Protein AF-A0A966CK70-F1 (afdb_monomer)

Sequence (74 aa):
MNFLSSHLLTLILFFPVLAALVILFLPKDEVKAIRWTALVASLVPFGLSVLLWMRFDSSASGFQFVEQYPWYEA

Radius of gyration: 16.33 Å; Cα contacts (8 Å, |Δi|>4): 31; chains: 1; bounding box: 38×26×49 Å

Solvent-accessible surface area (backbone atoms only — not comparable to full-atom values): 4761 Å² total; per-residue (Å²): 134,66,65,68,76,80,40,47,64,59,49,42,68,46,44,64,56,56,45,48,57,58,50,68,76,49,65,85,84,45,56,68,58,51,52,51,51,52,54,60,50,52,49,50,40,48,51,50,48,52,53,50,56,77,68,57,60,90,86,60,84,78,83,87,79,83,87,86,75,84,89,69,90,131

pLDDT: mean 94.17, std 7.18, range [49.97, 98.44]

Nearest PDB structures (foldseek):
  7aqq-assembly1_M  TM=8.425E-01  e=1.090E-02  Arabidopsis thaliana

Secondary structure (DSSP, 8-state):
--HHHHSHHHHHHHHHHHHHHHHHTS-TT-HHHHHHHHHHHHHHHHHHHHHHHHT--TTS-S-SS-----S---

Foldseek 3Di:
DDPCVQCLVVCLVCLLVVLVVVLVPDDPVPVVVSVVSNVVSNVVSVVSVVVVVVVDDPVDDDDPDDDDDDPDDD

Structure (mmCIF, N/CA/C/O backbone):
data_AF-A0A966CK70-F1
#
_entry.id   AF-A0A966CK70-F1
#
loop_
_atom_site.group_PDB
_atom_site.id
_atom_site.type_symbol
_a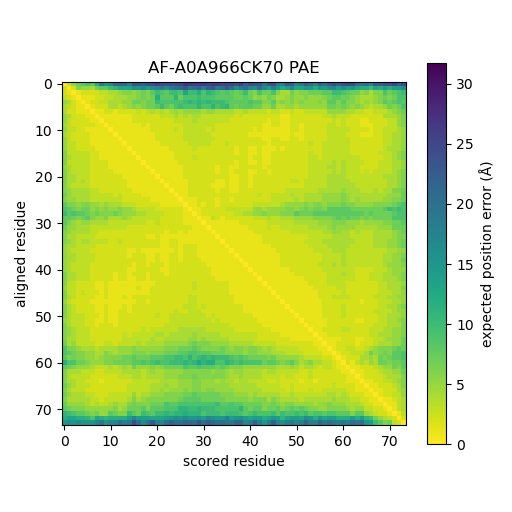tom_site.label_atom_id
_atom_site.label_alt_id
_atom_site.label_comp_id
_atom_site.label_asym_id
_atom_site.label_entity_id
_atom_site.label_seq_id
_atom_site.pdbx_PDB_ins_code
_atom_site.Cartn_x
_atom_site.Cartn_y
_atom_site.Cartn_z
_atom_site.occupancy
_atom_site.B_iso_or_equiv
_atom_site.auth_seq_id
_atom_site.auth_comp_id
_atom_site.auth_asym_id
_atom_site.auth_atom_id
_atom_site.pdbx_PDB_model_num
ATOM 1 N N . MET A 1 1 ? -0.316 -17.767 -16.589 1.00 49.97 1 MET A N 1
ATOM 2 C CA . MET A 1 1 ? -0.175 -16.315 -16.839 1.00 49.97 1 MET A CA 1
ATOM 3 C C . MET A 1 1 ? -0.362 -15.617 -15.501 1.00 49.97 1 MET A C 1
ATOM 5 O O . MET A 1 1 ? -1.415 -15.778 -14.900 1.00 49.97 1 MET A O 1
ATOM 9 N N . ASN A 1 2 ? 0.679 -14.979 -14.962 1.00 80.44 2 ASN A N 1
ATOM 10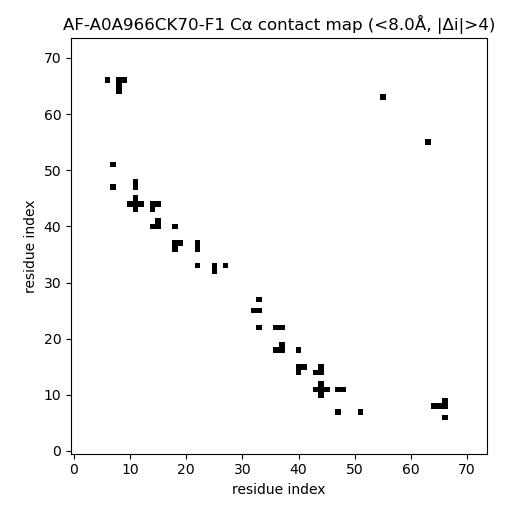 C CA . ASN A 1 2 ? 0.680 -14.510 -13.572 1.00 80.44 2 ASN A CA 1
ATOM 11 C C . ASN A 1 2 ? 0.039 -13.117 -13.473 1.00 80.44 2 ASN A C 1
ATOM 13 O O . ASN A 1 2 ? 0.703 -12.128 -13.763 1.00 80.44 2 ASN A O 1
ATOM 17 N N . PHE A 1 3 ? -1.221 -13.051 -13.029 1.00 83.94 3 PHE A N 1
ATOM 18 C CA . PHE A 1 3 ? -1.988 -11.812 -12.794 1.00 83.94 3 PHE A CA 1
ATOM 19 C C . PHE A 1 3 ? -1.211 -10.752 -11.991 1.00 83.94 3 PHE A C 1
ATOM 21 O O . PHE A 1 3 ? -1.211 -9.573 -12.327 1.00 83.94 3 PHE A O 1
ATOM 28 N N . LEU A 1 4 ? -0.476 -11.186 -10.960 1.00 81.69 4 LEU A N 1
ATOM 29 C CA . LEU A 1 4 ? 0.348 -10.302 -10.130 1.00 81.69 4 LEU A CA 1
ATOM 30 C C . LEU A 1 4 ? 1.447 -9.576 -10.915 1.00 81.69 4 LEU A C 1
ATOM 32 O O . LEU A 1 4 ? 1.845 -8.488 -10.524 1.00 81.69 4 LEU A O 1
ATOM 36 N N . SER A 1 5 ? 1.964 -10.170 -11.993 1.00 82.06 5 SER A N 1
ATOM 37 C CA . SER A 1 5 ? 3.008 -9.538 -12.804 1.00 82.06 5 SER A CA 1
ATOM 38 C C . SER A 1 5 ? 2.441 -8.527 -13.801 1.00 82.06 5 SER A C 1
ATOM 40 O O . SER A 1 5 ? 3.150 -7.587 -14.138 1.00 82.06 5 SER A O 1
ATOM 42 N N . SER A 1 6 ? 1.199 -8.702 -14.270 1.00 87.00 6 SER A N 1
ATOM 43 C CA . SER A 1 6 ? 0.572 -7.798 -15.246 1.00 87.00 6 SER A CA 1
ATOM 44 C C . SER A 1 6 ? -0.133 -6.594 -14.618 1.00 87.00 6 SER A C 1
ATOM 46 O O . SER A 1 6 ? -0.341 -5.609 -15.314 1.00 87.00 6 SER A O 1
ATOM 48 N N . HIS A 1 7 ? -0.488 -6.664 -13.329 1.00 93.62 7 HIS A N 1
ATOM 49 C CA . HIS A 1 7 ? -1.262 -5.623 -12.631 1.00 93.62 7 HIS A CA 1
ATOM 50 C C . HIS A 1 7 ? -0.601 -5.127 -11.338 1.00 93.62 7 HIS A C 1
ATOM 52 O O . HIS A 1 7 ? -1.278 -4.703 -10.399 1.00 93.62 7 HIS A O 1
ATOM 58 N N . LEU A 1 8 ? 0.725 -5.239 -11.239 1.00 94.75 8 LEU A N 1
ATOM 59 C CA . LEU A 1 8 ? 1.457 -4.913 -10.015 1.00 94.75 8 LEU A CA 1
ATOM 60 C C . LEU A 1 8 ? 1.263 -3.449 -9.591 1.00 94.75 8 LEU A C 1
ATOM 62 O O . LEU A 1 8 ? 1.069 -3.188 -8.402 1.00 94.75 8 LEU A O 1
ATOM 66 N N . LEU A 1 9 ? 1.287 -2.504 -10.539 1.00 96.25 9 LEU A N 1
ATOM 67 C CA . LEU A 1 9 ? 1.120 -1.081 -10.236 1.00 96.25 9 LEU A CA 1
ATOM 68 C C . LEU A 1 9 ? -0.314 -0.775 -9.822 1.00 96.25 9 LEU A C 1
ATOM 70 O O . LEU A 1 9 ? -0.515 -0.078 -8.830 1.00 96.25 9 LEU A O 1
ATOM 74 N N . THR A 1 10 ? -1.300 -1.336 -10.524 1.00 96.38 10 THR A N 1
ATOM 75 C CA . THR A 1 10 ? -2.718 -1.189 -10.161 1.00 96.38 10 THR A CA 1
ATOM 76 C C . THR A 1 10 ? -2.978 -1.712 -8.751 1.00 96.38 10 THR A C 1
ATOM 78 O O . THR A 1 10 ? -3.638 -1.041 -7.956 1.00 96.38 10 THR A O 1
ATOM 81 N N . LEU A 1 11 ? -2.416 -2.870 -8.394 1.00 96.06 11 LEU A N 1
ATOM 82 C CA . LEU A 1 11 ? -2.551 -3.422 -7.046 1.00 96.06 11 LEU A CA 1
ATOM 83 C C . LEU A 1 11 ? -1.928 -2.501 -5.995 1.00 96.06 11 LEU A C 1
ATOM 85 O O . LEU A 1 11 ? -2.587 -2.207 -5.006 1.00 96.06 11 LEU A O 1
ATOM 89 N N . ILE A 1 12 ? -0.706 -2.000 -6.204 1.00 96.94 12 ILE A N 1
ATOM 90 C CA . ILE A 1 12 ? -0.060 -1.067 -5.264 1.00 96.94 12 ILE A CA 1
ATOM 91 C C . ILE A 1 12 ? -0.882 0.222 -5.112 1.00 96.94 12 ILE A C 1
ATOM 93 O O . ILE A 1 12 ? -1.098 0.683 -3.990 1.00 96.94 12 ILE A O 1
ATOM 97 N N . LEU A 1 13 ? -1.359 0.783 -6.226 1.00 96.88 13 LEU A N 1
ATOM 98 C CA . LEU A 1 13 ? -2.055 2.068 -6.271 1.00 96.88 13 LEU A CA 1
ATOM 99 C C . LEU A 1 13 ? -3.433 2.021 -5.602 1.00 96.88 13 LEU A C 1
ATOM 101 O O . LEU A 1 13 ? -3.780 2.929 -4.849 1.00 96.88 13 LEU A O 1
ATOM 105 N N . PHE A 1 14 ? -4.224 0.978 -5.869 1.00 97.56 14 PHE A N 1
ATOM 106 C CA . PHE A 1 14 ? -5.620 0.906 -5.427 1.00 97.56 14 PHE A CA 1
ATOM 107 C C . PHE A 1 14 ? -5.832 0.107 -4.136 1.00 97.56 14 PHE A C 1
ATOM 109 O O . PHE A 1 14 ? -6.912 0.190 -3.547 1.00 97.56 14 PHE A O 1
ATOM 116 N N . PHE A 1 15 ? -4.824 -0.611 -3.627 1.00 97.81 15 PHE A N 1
ATOM 117 C CA . PHE A 1 15 ? -4.954 -1.312 -2.344 1.00 97.81 15 PHE A CA 1
ATOM 118 C C . PHE A 1 15 ? -5.360 -0.396 -1.171 1.00 97.81 15 PHE A C 1
ATOM 120 O O . PHE A 1 15 ? -6.225 -0.800 -0.391 1.00 97.81 15 PHE A O 1
ATOM 127 N N . PRO A 1 16 ? -4.837 0.842 -1.031 1.00 97.50 16 PRO A N 1
ATOM 128 C CA . PRO A 1 16 ? -5.287 1.759 0.019 1.00 97.50 16 PRO A CA 1
ATOM 129 C C . PRO A 1 16 ? -6.786 2.082 -0.049 1.00 97.50 16 PRO A C 1
ATOM 131 O O . PRO A 1 16 ? -7.419 2.249 0.990 1.00 97.50 16 PRO A O 1
ATOM 134 N N . VAL A 1 17 ? -7.375 2.120 -1.250 1.00 98.19 17 VAL A N 1
ATOM 135 C CA . VAL A 1 17 ? -8.823 2.321 -1.428 1.00 98.19 17 VAL A CA 1
ATOM 136 C C . VAL A 1 17 ? -9.591 1.110 -0.905 1.00 98.19 17 VAL A C 1
ATOM 138 O O . VAL A 1 17 ? -10.552 1.270 -0.157 1.00 98.19 17 VAL A O 1
ATOM 141 N N . LEU A 1 18 ? -9.135 -0.104 -1.223 1.00 98.00 18 LEU A N 1
ATOM 142 C CA . LEU A 1 18 ? -9.713 -1.334 -0.677 1.00 98.00 18 LEU A CA 1
ATOM 143 C C . LEU A 1 18 ? -9.626 -1.360 0.858 1.00 98.00 18 LEU A C 1
ATOM 145 O O . LEU A 1 18 ? -10.607 -1.671 1.530 1.00 98.00 18 LEU A O 1
ATOM 149 N N . ALA A 1 19 ? -8.484 -0.967 1.424 1.00 97.62 19 ALA A N 1
ATOM 150 C CA . ALA A 1 19 ? -8.306 -0.851 2.868 1.00 97.62 19 ALA A CA 1
ATOM 151 C C . ALA A 1 19 ? -9.269 0.172 3.493 1.00 97.62 19 ALA A C 1
ATOM 153 O O . ALA A 1 19 ? -9.874 -0.102 4.529 1.00 97.62 19 ALA A O 1
ATOM 154 N N . ALA A 1 20 ? -9.452 1.327 2.849 1.00 97.75 20 ALA A N 1
ATOM 155 C CA . ALA A 1 20 ? -10.395 2.349 3.290 1.00 97.75 20 ALA A CA 1
ATOM 156 C C . ALA A 1 20 ? -11.845 1.840 3.268 1.00 97.75 20 ALA A C 1
ATOM 158 O O . ALA A 1 20 ? -12.591 2.106 4.208 1.00 97.75 20 ALA A O 1
ATOM 159 N N . LEU A 1 21 ? -12.229 1.058 2.253 1.00 98.19 21 LEU A N 1
ATOM 160 C CA . LEU A 1 21 ?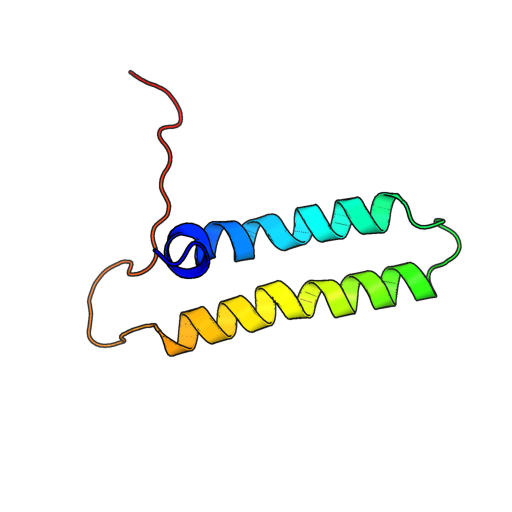 -13.544 0.413 2.198 1.00 98.19 21 LEU A CA 1
ATOM 161 C C . LEU A 1 21 ? -13.740 -0.572 3.354 1.00 98.19 21 LEU A C 1
ATOM 163 O O . LEU A 1 21 ? -14.810 -0.589 3.945 1.00 98.19 21 LEU A O 1
ATOM 167 N N . VAL A 1 22 ? -12.719 -1.347 3.731 1.00 97.69 22 VAL A N 1
ATOM 168 C CA . VAL A 1 22 ? -12.798 -2.224 4.916 1.00 97.69 22 VAL A CA 1
ATOM 169 C C . VAL A 1 22 ? -12.966 -1.402 6.196 1.00 97.69 22 VAL A C 1
ATOM 171 O O . VAL A 1 22 ? -13.810 -1.727 7.029 1.00 97.69 22 VAL A O 1
ATOM 174 N N . ILE A 1 23 ? -12.199 -0.318 6.345 1.00 97.94 23 ILE A N 1
ATOM 175 C CA . ILE A 1 23 ? -12.277 0.574 7.511 1.00 97.94 23 ILE A CA 1
ATOM 176 C C . ILE A 1 23 ? -13.651 1.248 7.613 1.00 97.94 23 ILE A C 1
ATOM 178 O O . ILE A 1 23 ? -14.134 1.448 8.724 1.00 97.94 23 ILE A O 1
ATOM 182 N N . LEU A 1 24 ? -14.305 1.550 6.487 1.00 98.00 24 LEU A N 1
ATOM 183 C CA . LEU A 1 24 ? -15.638 2.163 6.452 1.00 98.00 24 LEU A CA 1
ATOM 184 C C . LEU A 1 24 ? -16.692 1.343 7.212 1.00 98.00 24 LEU A C 1
ATOM 186 O O . LEU A 1 24 ? -17.626 1.913 7.770 1.00 98.00 24 LEU A O 1
ATOM 190 N N . PHE A 1 25 ? -16.541 0.018 7.252 1.00 97.75 25 PHE A N 1
ATOM 191 C CA . PHE A 1 25 ? -17.456 -0.876 7.963 1.00 97.75 25 PHE A CA 1
ATOM 192 C C . PHE A 1 25 ? -17.099 -1.070 9.446 1.00 97.75 25 PHE A C 1
ATOM 194 O O . PHE A 1 25 ? -17.830 -1.758 10.159 1.00 97.75 25 PHE A O 1
ATOM 201 N N . LEU A 1 26 ? -15.998 -0.483 9.932 1.00 97.44 26 LEU A N 1
ATOM 202 C CA . LEU A 1 26 ? -15.628 -0.540 11.345 1.00 97.44 26 LEU A CA 1
ATOM 203 C C . LEU A 1 26 ? -16.372 0.535 12.157 1.00 97.44 26 LEU A C 1
ATOM 205 O O . LEU A 1 26 ? -16.531 1.665 11.688 1.00 97.44 26 LEU A O 1
ATOM 209 N N . PRO A 1 27 ? -16.791 0.235 13.402 1.00 97.56 27 PRO A N 1
ATOM 210 C CA . PRO A 1 27 ? -17.374 1.238 14.286 1.00 97.56 27 PRO A CA 1
ATOM 211 C C . PRO A 1 27 ? -16.396 2.389 14.538 1.00 97.56 27 PRO A C 1
ATOM 213 O O . PRO A 1 27 ? -15.243 2.167 14.907 1.00 97.56 27 PRO A O 1
ATOM 216 N N . LYS A 1 28 ? -16.870 3.631 14.398 1.00 96.00 28 LYS A N 1
ATOM 217 C CA . LYS A 1 28 ? -16.046 4.842 14.569 1.00 96.00 28 LYS A CA 1
ATOM 218 C C . LYS A 1 28 ? -15.396 4.965 15.957 1.00 96.00 28 LYS A C 1
ATOM 220 O O . LYS A 1 28 ? -14.338 5.574 16.080 1.00 96.00 28 LYS A O 1
ATOM 225 N N . ASP A 1 29 ? -16.028 4.391 16.981 1.00 97.56 29 ASP A N 1
ATOM 226 C CA . ASP A 1 29 ? -15.567 4.463 18.371 1.00 97.56 29 ASP A CA 1
ATOM 227 C C . ASP A 1 29 ? -14.449 3.435 18.654 1.00 97.56 29 ASP A C 1
ATOM 229 O O . ASP A 1 29 ? -13.665 3.591 19.591 1.00 97.56 29 ASP A O 1
ATOM 233 N N . GLU A 1 30 ? -14.286 2.432 17.782 1.00 97.38 30 GLU A N 1
ATOM 234 C CA . GLU A 1 30 ? -13.259 1.390 17.873 1.00 97.38 30 GLU A CA 1
ATOM 235 C C . GLU A 1 30 ? -11.935 1.832 17.230 1.00 97.38 30 GLU A C 1
ATOM 237 O O . GLU A 1 30 ? -11.396 1.217 16.304 1.00 97.38 30 GLU A O 1
ATOM 242 N N . VAL A 1 31 ? -11.357 2.913 17.761 1.00 97.62 31 VAL A N 1
ATOM 243 C CA . VAL A 1 31 ? -10.109 3.522 17.257 1.00 97.62 31 VAL A CA 1
ATOM 244 C C . VAL A 1 31 ? -8.963 2.507 17.173 1.00 97.62 31 VAL A C 1
ATOM 246 O O . VAL A 1 31 ? -8.141 2.559 16.254 1.00 97.62 31 VAL A O 1
ATOM 249 N N . LYS A 1 32 ? -8.895 1.563 18.120 1.00 98.12 32 LYS A N 1
ATOM 250 C CA . LYS A 1 32 ? -7.871 0.511 18.124 1.00 98.12 32 LYS A CA 1
ATOM 251 C C . LYS A 1 32 ? -8.014 -0.409 16.909 1.00 98.12 32 LYS A C 1
ATOM 253 O O . LYS A 1 32 ? -7.001 -0.694 16.274 1.00 98.12 32 LYS A O 1
ATOM 258 N N . ALA A 1 33 ? -9.234 -0.835 16.579 1.00 97.88 33 ALA A N 1
ATOM 259 C CA . ALA A 1 33 ? -9.491 -1.680 15.416 1.00 97.88 33 ALA A CA 1
ATOM 260 C C . ALA A 1 33 ? -9.109 -0.950 14.123 1.00 97.88 33 ALA A C 1
ATOM 262 O O . ALA A 1 33 ? -8.315 -1.471 13.346 1.00 97.88 33 ALA A O 1
ATOM 263 N N . ILE A 1 34 ? -9.555 0.301 13.961 1.00 98.31 34 ILE A N 1
ATOM 264 C CA . ILE A 1 34 ? -9.240 1.139 12.792 1.00 98.31 34 ILE A CA 1
ATOM 265 C C . ILE A 1 34 ? -7.723 1.253 12.576 1.00 98.31 34 ILE A C 1
ATOM 267 O O . ILE A 1 34 ? -7.234 1.039 11.466 1.00 98.31 34 ILE A O 1
ATOM 271 N N . ARG A 1 35 ? -6.959 1.549 13.638 1.00 98.00 35 ARG A N 1
ATOM 272 C CA . ARG A 1 35 ? -5.494 1.693 13.562 1.00 98.00 35 ARG A CA 1
ATOM 273 C C . ARG A 1 35 ? -4.797 0.400 13.157 1.00 98.00 35 ARG A C 1
ATOM 275 O O . ARG A 1 35 ? -3.916 0.433 12.302 1.00 98.00 35 ARG A O 1
ATOM 282 N N . TRP A 1 36 ? -5.177 -0.724 13.763 1.00 98.38 36 TRP A N 1
ATOM 283 C CA . TRP A 1 36 ? -4.571 -2.015 13.438 1.00 98.38 36 TRP A CA 1
ATOM 284 C C . TRP A 1 36 ? -4.928 -2.476 12.028 1.00 98.38 36 TRP A C 1
ATOM 286 O O . TRP A 1 36 ? -4.043 -2.936 11.311 1.00 98.38 36 TRP A O 1
ATOM 296 N N . THR A 1 37 ? -6.175 -2.286 11.593 1.00 97.94 37 THR A N 1
ATOM 297 C CA . THR A 1 37 ? -6.589 -2.582 10.218 1.00 97.94 37 THR A CA 1
ATOM 298 C C . THR A 1 37 ? -5.805 -1.742 9.216 1.00 97.94 37 THR A C 1
ATOM 300 O O . THR A 1 37 ? -5.259 -2.301 8.270 1.00 97.94 37 THR A O 1
ATOM 303 N N . ALA A 1 38 ? -5.674 -0.431 9.442 1.00 97.69 38 ALA A N 1
ATOM 304 C CA . ALA A 1 38 ? -4.893 0.448 8.571 1.00 97.69 38 ALA A CA 1
ATOM 305 C C . ALA A 1 38 ? -3.410 0.045 8.506 1.00 97.69 38 ALA A C 1
ATOM 307 O O . ALA A 1 38 ? -2.826 0.024 7.423 1.00 97.69 38 ALA A O 1
ATOM 308 N N . LEU A 1 39 ? -2.810 -0.309 9.649 1.00 98.31 39 LEU A N 1
ATOM 309 C CA . LEU A 1 39 ? -1.413 -0.740 9.723 1.00 98.31 39 LEU A CA 1
ATOM 310 C C . LEU A 1 39 ? -1.180 -2.056 8.978 1.00 98.31 39 LEU A C 1
ATOM 312 O O . LEU A 1 39 ? -0.262 -2.154 8.175 1.00 98.31 39 LEU A O 1
ATOM 316 N N . VAL A 1 40 ? -2.006 -3.072 9.226 1.00 98.31 40 VAL A N 1
ATOM 317 C CA . VAL A 1 40 ? -1.864 -4.369 8.550 1.00 98.31 40 VAL A CA 1
ATOM 318 C C . VAL A 1 40 ? -2.122 -4.218 7.053 1.00 98.31 40 VAL A C 1
ATOM 320 O O . VAL A 1 40 ? -1.390 -4.780 6.242 1.00 98.31 40 VAL A O 1
ATOM 323 N N . ALA A 1 41 ? -3.117 -3.416 6.673 1.00 98.06 41 ALA A N 1
ATOM 324 C CA . ALA A 1 41 ? -3.409 -3.156 5.275 1.00 98.06 41 ALA A CA 1
ATOM 325 C C . ALA A 1 41 ? -2.256 -2.433 4.560 1.00 98.06 41 ALA A C 1
ATOM 327 O O . ALA A 1 41 ? -1.977 -2.758 3.410 1.00 98.06 41 ALA A O 1
ATOM 328 N N . SER A 1 42 ? -1.543 -1.506 5.212 1.00 98.00 42 SER A N 1
ATOM 329 C CA . SER A 1 42 ? -0.420 -0.794 4.581 1.00 98.00 42 SER A CA 1
ATOM 330 C C . SER A 1 42 ? 0.801 -1.682 4.310 1.00 98.00 42 SER A C 1
ATOM 332 O O . SER A 1 42 ? 1.578 -1.387 3.398 1.00 98.00 42 SER A O 1
ATOM 334 N N . LEU A 1 43 ? 0.940 -2.812 5.016 1.00 98.44 43 LEU A N 1
ATOM 335 C CA . LEU A 1 43 ? 2.007 -3.785 4.757 1.00 98.44 43 LEU A CA 1
ATOM 336 C C . LEU A 1 43 ? 1.884 -4.448 3.382 1.00 98.44 43 LEU A C 1
ATOM 338 O O . LEU A 1 43 ? 2.895 -4.864 2.818 1.00 98.44 43 LEU A O 1
ATOM 342 N N . VAL A 1 44 ? 0.678 -4.530 2.817 1.00 97.69 44 VAL A N 1
ATOM 343 C CA . VAL A 1 44 ? 0.458 -5.156 1.507 1.00 97.69 44 VAL A CA 1
ATOM 344 C C . VAL A 1 44 ? 1.069 -4.337 0.360 1.00 97.69 44 VAL A C 1
ATOM 346 O O . VAL A 1 44 ? 1.958 -4.867 -0.309 1.00 97.69 44 VAL A O 1
ATOM 349 N N . PRO A 1 45 ? 0.693 -3.061 0.117 1.00 97.81 45 PRO A N 1
ATOM 350 C CA . PRO A 1 45 ? 1.328 -2.259 -0.925 1.00 97.81 45 PRO A CA 1
ATOM 351 C C . PRO A 1 45 ? 2.815 -2.025 -0.633 1.00 97.81 45 PRO A C 1
ATOM 353 O O . PRO A 1 45 ? 3.600 -1.938 -1.575 1.00 97.81 45 PRO A O 1
ATOM 356 N N . PHE A 1 46 ? 3.238 -2.010 0.639 1.00 98.38 46 PHE A N 1
ATOM 357 C CA . PHE A 1 46 ? 4.657 -1.988 1.001 1.00 98.38 46 PHE A CA 1
ATOM 358 C C . PHE A 1 46 ? 5.397 -3.240 0.503 1.00 98.38 46 PHE A C 1
ATOM 360 O O . PHE A 1 46 ? 6.388 -3.122 -0.216 1.00 98.38 46 PHE A O 1
ATOM 367 N N . GLY A 1 47 ? 4.893 -4.439 0.806 1.00 98.06 47 GLY A N 1
ATOM 368 C CA . GLY A 1 47 ? 5.481 -5.696 0.336 1.00 98.06 47 GLY A CA 1
ATOM 369 C C . GLY A 1 47 ? 5.486 -5.818 -1.190 1.00 98.06 47 GLY A C 1
ATOM 370 O O . GLY A 1 47 ? 6.483 -6.241 -1.775 1.00 98.06 47 GLY A O 1
ATOM 371 N N . LEU A 1 48 ? 4.412 -5.378 -1.854 1.00 96.75 48 LEU A N 1
ATOM 372 C CA . LEU A 1 48 ? 4.350 -5.313 -3.318 1.00 96.75 48 LEU A CA 1
ATOM 373 C C . LEU A 1 48 ? 5.367 -4.316 -3.898 1.00 96.75 48 LEU A C 1
ATOM 375 O O . LEU A 1 48 ? 5.987 -4.611 -4.917 1.00 96.75 48 LEU A O 1
ATOM 379 N N . SER A 1 49 ? 5.594 -3.180 -3.233 1.00 97.56 49 SER A N 1
ATOM 380 C CA . SER A 1 49 ? 6.615 -2.199 -3.629 1.00 97.56 49 SER A CA 1
ATOM 381 C C . SER A 1 49 ? 8.032 -2.760 -3.482 1.00 97.56 49 SER A C 1
ATOM 383 O O . SER A 1 49 ? 8.869 -2.551 -4.356 1.00 97.56 49 SER A O 1
ATOM 385 N N . VAL A 1 50 ? 8.300 -3.535 -2.425 1.00 98.12 50 VAL A N 1
ATOM 386 C CA . VAL A 1 50 ? 9.575 -4.255 -2.264 1.00 98.12 50 VAL A CA 1
ATOM 387 C C . VAL A 1 50 ? 9.751 -5.308 -3.362 1.00 98.12 50 VAL A C 1
ATOM 389 O O . VAL A 1 50 ? 10.830 -5.412 -3.941 1.00 98.12 50 VAL A O 1
ATOM 392 N N . LEU A 1 51 ? 8.699 -6.058 -3.707 1.00 95.12 51 LEU A N 1
ATOM 393 C CA . LEU A 1 51 ? 8.734 -7.008 -4.824 1.00 95.12 51 LEU A CA 1
ATOM 394 C C . LEU A 1 51 ? 9.016 -6.317 -6.165 1.00 95.12 51 LEU A C 1
ATOM 396 O O . LEU A 1 51 ? 9.796 -6.839 -6.959 1.00 95.12 51 LEU A O 1
ATOM 400 N N . LEU A 1 52 ? 8.394 -5.162 -6.412 1.00 95.31 52 LEU A N 1
ATOM 401 C CA . LEU A 1 52 ? 8.655 -4.337 -7.590 1.00 95.31 52 LEU A CA 1
ATOM 402 C C . LEU A 1 52 ? 10.126 -3.923 -7.632 1.00 95.31 52 LEU A C 1
ATOM 404 O O . LEU A 1 52 ? 10.784 -4.110 -8.652 1.00 95.31 52 LEU A O 1
ATOM 408 N N . TRP A 1 53 ? 10.651 -3.428 -6.511 1.00 95.88 53 TRP A N 1
ATOM 409 C CA . TRP A 1 53 ? 12.043 -3.007 -6.399 1.00 95.88 53 TRP A CA 1
ATOM 410 C C . TRP A 1 53 ? 13.027 -4.151 -6.669 1.00 95.88 53 TRP A C 1
ATOM 412 O O . TRP A 1 53 ? 13.960 -3.974 -7.443 1.00 95.88 53 TRP A O 1
ATOM 422 N N . MET A 1 54 ? 12.782 -5.349 -6.128 1.00 95.62 54 MET A N 1
ATOM 423 C CA . MET A 1 54 ? 13.614 -6.533 -6.405 1.00 95.62 54 MET A CA 1
ATOM 424 C C . MET A 1 54 ? 13.600 -6.968 -7.878 1.00 95.62 54 MET A C 1
ATOM 426 O O . MET A 1 54 ? 14.499 -7.683 -8.310 1.00 95.62 54 MET A O 1
ATOM 430 N N . ARG A 1 55 ? 12.569 -6.587 -8.640 1.00 93.31 55 ARG A N 1
ATOM 431 C CA . ARG A 1 55 ? 12.424 -6.902 -10.069 1.00 93.31 55 ARG A CA 1
ATOM 432 C C . ARG A 1 55 ? 12.906 -5.782 -10.988 1.00 93.31 55 ARG A C 1
ATOM 434 O O . ARG A 1 55 ? 12.867 -5.962 -12.201 1.00 93.31 55 ARG A O 1
ATOM 441 N N . PHE A 1 56 ? 13.302 -4.640 -10.436 1.00 94.81 56 PHE A N 1
ATOM 442 C CA . PHE A 1 56 ? 13.765 -3.499 -11.210 1.00 94.81 56 PHE A CA 1
ATOM 443 C C . PHE A 1 56 ? 15.202 -3.725 -11.699 1.00 94.81 56 PHE A C 1
ATOM 445 O O . PHE A 1 56 ? 16.087 -4.056 -10.910 1.00 94.81 56 PHE A O 1
ATOM 452 N N . ASP A 1 57 ? 15.441 -3.508 -12.990 1.00 96.25 57 ASP A N 1
ATOM 453 C CA . ASP A 1 57 ? 16.762 -3.601 -13.614 1.00 96.25 57 ASP A CA 1
ATOM 454 C C . ASP A 1 57 ? 17.389 -2.208 -13.741 1.00 96.25 57 ASP A C 1
ATOM 456 O O . ASP A 1 57 ? 17.004 -1.413 -14.592 1.00 96.25 57 ASP A O 1
ATOM 460 N N . SER A 1 58 ? 18.392 -1.886 -12.927 1.00 93.56 58 SER A N 1
ATOM 461 C CA . SER A 1 58 ? 19.043 -0.568 -12.976 1.00 93.56 58 SER A CA 1
ATOM 462 C C . SER A 1 58 ? 19.837 -0.291 -14.259 1.00 93.56 58 SER A C 1
ATOM 464 O O . SER A 1 58 ? 20.222 0.856 -14.487 1.00 93.56 58 SER A O 1
ATOM 466 N N . SER A 1 59 ? 20.091 -1.307 -15.089 1.00 95.88 59 SER A N 1
ATOM 467 C CA . SER A 1 59 ? 20.810 -1.164 -16.358 1.00 95.88 59 SER A CA 1
ATOM 468 C C . SER A 1 59 ? 19.898 -0.829 -17.543 1.00 95.88 59 SER A C 1
ATOM 470 O O . SER A 1 59 ? 20.370 -0.306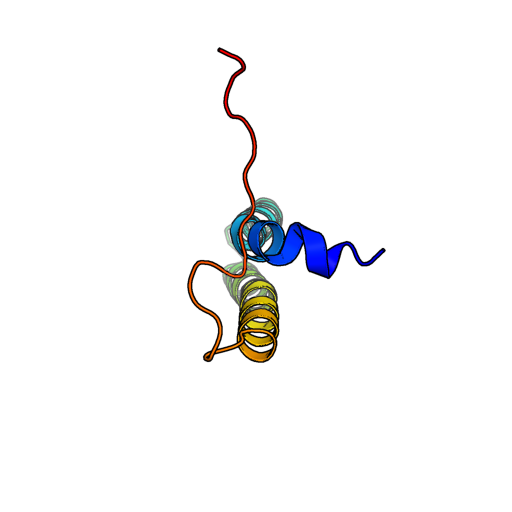 -18.554 1.00 95.88 59 SER A O 1
ATOM 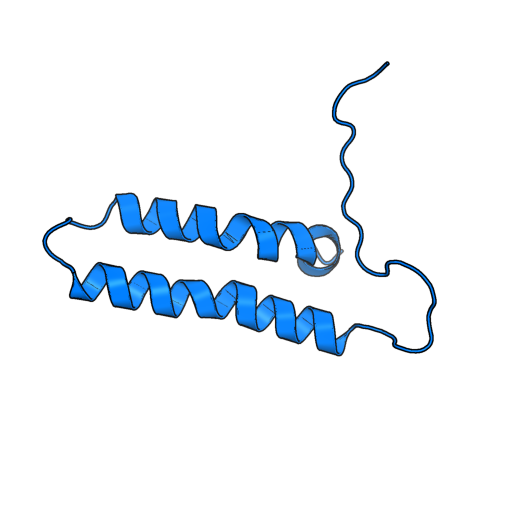472 N N . ALA A 1 60 ? 18.592 -1.082 -17.418 1.00 93.94 60 ALA A N 1
ATOM 473 C CA . ALA A 1 60 ? 17.613 -0.799 -18.457 1.00 93.94 60 ALA A CA 1
ATOM 474 C C . ALA A 1 60 ? 17.132 0.661 -18.390 1.00 93.94 60 ALA A C 1
ATOM 476 O O . ALA A 1 60 ? 16.778 1.177 -17.328 1.00 93.94 60 ALA A O 1
ATOM 477 N N . SER A 1 61 ? 17.089 1.332 -19.543 1.00 92.31 61 SER A N 1
ATOM 478 C CA . SER A 1 61 ? 16.597 2.706 -19.658 1.00 92.31 61 SER A CA 1
ATOM 479 C C . SER A 1 61 ? 15.077 2.760 -19.855 1.00 92.31 61 SER A C 1
ATOM 481 O O . SER A 1 61 ? 14.470 1.868 -20.445 1.00 92.31 61 SER A O 1
ATOM 483 N N . GLY A 1 62 ? 14.452 3.839 -19.376 1.00 93.25 62 GLY A N 1
A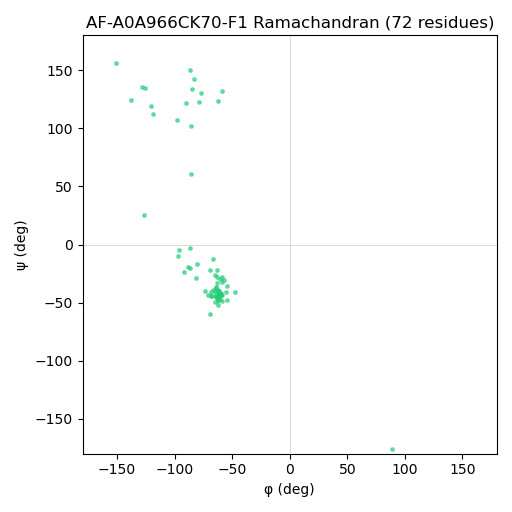TOM 484 C CA . GLY A 1 62 ? 13.007 4.063 -19.493 1.00 93.25 62 GLY A CA 1
ATOM 485 C C . GLY A 1 62 ? 12.176 3.481 -18.342 1.00 93.25 62 GLY A C 1
ATOM 486 O O . GLY A 1 62 ? 12.702 2.980 -17.349 1.00 93.25 62 GLY A O 1
ATOM 487 N N . PHE A 1 63 ? 10.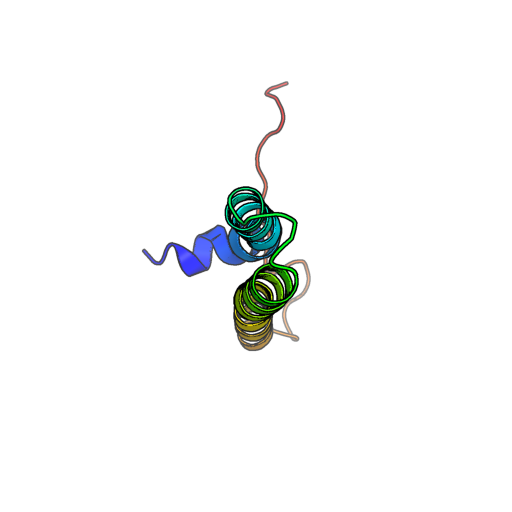850 3.593 -18.458 1.00 93.19 63 PHE A N 1
ATOM 488 C CA . PHE A 1 63 ? 9.915 3.039 -17.477 1.00 93.19 63 PHE A CA 1
ATOM 489 C C . PHE A 1 63 ? 9.748 1.529 -17.682 1.00 93.19 63 PHE A C 1
ATOM 491 O O . PHE A 1 63 ? 9.331 1.090 -18.749 1.00 93.19 63 PHE A O 1
ATOM 498 N N . GLN A 1 64 ? 10.036 0.742 -16.645 1.00 92.31 64 GLN A N 1
ATOM 499 C CA . GLN A 1 64 ? 9.952 -0.728 -16.693 1.00 92.31 64 GLN A CA 1
ATOM 500 C C . GLN A 1 64 ? 8.594 -1.276 -16.253 1.00 92.31 64 GLN A C 1
ATOM 502 O O . GLN A 1 64 ? 8.205 -2.374 -16.639 1.00 92.31 64 GLN A O 1
ATOM 507 N N . PHE A 1 65 ? 7.862 -0.501 -15.456 1.00 93.12 65 PHE A N 1
ATOM 508 C CA . PHE A 1 65 ? 6.513 -0.824 -15.019 1.00 93.12 65 PHE A CA 1
ATOM 509 C C . PHE A 1 65 ? 5.593 0.271 -15.544 1.00 93.12 65 PHE A C 1
ATOM 511 O O . PHE A 1 65 ? 5.709 1.426 -15.134 1.00 93.12 65 PHE A O 1
ATOM 518 N N . VAL A 1 66 ? 4.714 -0.082 -16.479 1.00 93.56 66 VAL A N 1
ATOM 519 C CA . VAL A 1 66 ? 3.764 0.846 -17.097 1.00 93.56 66 VAL A CA 1
ATOM 520 C C . VAL A 1 66 ? 2.422 0.141 -17.222 1.00 93.56 66 VAL A C 1
ATOM 522 O O . VAL A 1 66 ? 2.328 -0.921 -17.831 1.00 93.56 66 VAL A O 1
ATOM 525 N N . GLU A 1 67 ? 1.386 0.751 -16.656 1.00 93.19 67 GLU A N 1
ATOM 526 C CA . GLU A 1 67 ? -0.005 0.365 -16.873 1.00 93.19 67 GLU A CA 1
ATOM 527 C C . GLU A 1 67 ? -0.735 1.574 -17.453 1.00 93.19 67 GLU A C 1
ATOM 529 O O . GLU A 1 67 ? -0.771 2.645 -16.846 1.00 93.19 67 GLU A O 1
ATOM 534 N N . GLN A 1 68 ? -1.267 1.419 -18.662 1.00 92.25 68 GLN A N 1
ATOM 535 C CA . GLN A 1 68 ? -1.962 2.471 -19.392 1.00 92.25 68 GLN A CA 1
ATOM 536 C C . GLN A 1 68 ? -3.316 1.949 -19.848 1.00 92.25 68 GLN A C 1
ATOM 538 O O . GLN A 1 68 ? -3.419 0.839 -20.366 1.00 92.25 68 GLN A O 1
ATOM 543 N N . TYR A 1 69 ? -4.339 2.780 -19.675 1.00 90.50 69 TYR A N 1
ATOM 544 C CA . TYR A 1 69 ? -5.686 2.520 -20.160 1.00 90.50 69 TYR A CA 1
ATOM 545 C C . TYR A 1 69 ? -6.133 3.710 -21.014 1.00 90.50 69 TYR A C 1
ATOM 547 O O . TYR A 1 69 ? -5.915 4.855 -20.603 1.00 90.50 69 TYR A O 1
ATOM 555 N N . PRO A 1 70 ? -6.727 3.473 -22.196 1.00 92.19 70 PRO A N 1
ATOM 556 C CA . PRO A 1 70 ? -7.290 4.546 -23.001 1.00 92.19 70 PRO A CA 1
ATOM 557 C C . PRO A 1 70 ? -8.420 5.213 -22.215 1.00 92.19 70 PRO A C 1
ATOM 559 O O . PRO A 1 70 ? -9.353 4.552 -21.766 1.00 92.19 70 PRO A O 1
ATOM 562 N N . TRP A 1 71 ? -8.316 6.526 -22.015 1.00 90.81 71 TRP A N 1
ATOM 563 C CA . TRP A 1 71 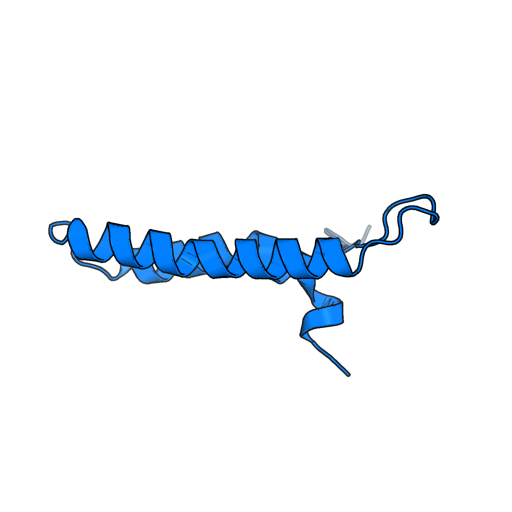? -9.337 7.284 -21.288 1.00 90.81 71 TRP A CA 1
ATOM 564 C C . TRP A 1 71 ? -10.605 7.479 -22.132 1.00 90.81 71 TRP A C 1
ATOM 566 O O . TRP A 1 71 ? -11.716 7.409 -21.616 1.00 90.81 71 TRP A O 1
ATOM 576 N N . TYR A 1 72 ? -10.436 7.748 -23.427 1.00 91.94 72 TYR A N 1
ATOM 577 C CA . TYR A 1 72 ? -11.505 7.879 -24.413 1.00 91.94 72 TYR A CA 1
ATOM 578 C C . TYR A 1 72 ? -10.972 7.470 -25.791 1.00 91.94 72 TYR A C 1
ATOM 580 O O . TYR A 1 72 ? -9.764 7.542 -26.027 1.00 91.94 72 TYR A O 1
ATOM 588 N N . GLU A 1 73 ? -11.863 7.052 -26.686 1.00 83.12 73 GLU A N 1
ATOM 589 C CA . GLU A 1 73 ? -11.532 6.865 -28.100 1.00 83.12 73 GLU A CA 1
ATOM 590 C C . GLU A 1 73 ? -11.792 8.183 -28.830 1.00 83.12 73 GLU A C 1
ATOM 592 O O . GLU A 1 73 ? -12.887 8.742 -28.725 1.00 83.12 73 GLU A O 1
ATOM 597 N N . ALA A 1 74 ? -10.749 8.721 -29.463 1.00 71.75 74 ALA A N 1
ATOM 598 C CA . ALA A 1 74 ? -10.825 9.943 -30.257 1.00 71.75 74 ALA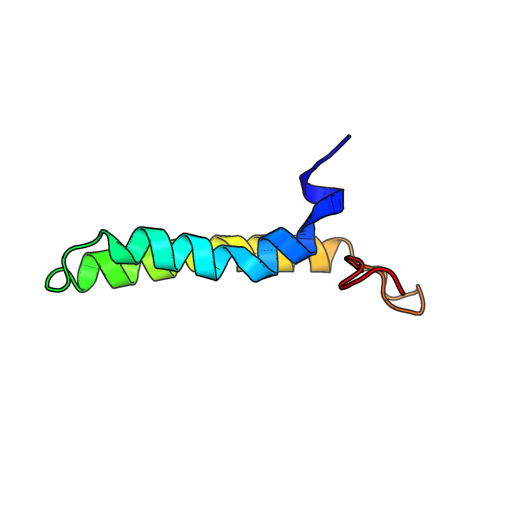 A CA 1
ATOM 599 C C . ALA A 1 74 ? -11.436 9.672 -31.635 1.00 71.75 74 ALA A C 1
ATOM 601 O O . ALA A 1 74 ? -11.112 8.610 -32.217 1.00 71.75 74 ALA A O 1
#

Mean predicted aligned error: 3.96 Å